Protein AF-A0A9E3AWP9-F1 (afdb_monomer_lite)

pLDDT: mean 87.89, std 9.91, range [57.56, 98.25]

Secondary structure (DSSP, 8-state):
--EEEEEEEE-TTT--EEEEEEETT--STTTTS-----HHHHHHHHH--

Sequence (49 aa):
GYTRILKAGYRYGDAAPVAVIELVDRDVDAKGLDSGPTQKTEVVENAAA

Structure (mmCIF, N/CA/C/O backbone):
data_AF-A0A9E3AWP9-F1
#
_entry.id   AF-A0A9E3AWP9-F1
#
loop_
_atom_site.group_PDB
_atom_site.id
_atom_site.type_symbol
_atom_site.label_atom_id
_atom_site.label_alt_id
_atom_site.label_comp_id
_atom_site.label_asym_id
_atom_site.label_entity_id
_atom_site.label_seq_id
_atom_site.pdbx_PDB_ins_code
_atom_site.Cartn_x
_atom_site.Cartn_y
_atom_site.Cartn_z
_atom_site.occupancy
_atom_site.B_iso_or_equiv
_atom_site.auth_seq_id
_atom_site.auth_comp_id
_atom_site.auth_asym_id
_atom_site.auth_atom_id
_atom_site.pdbx_PDB_model_num
ATOM 1 N N . GLY A 1 1 ? -5.508 -13.948 1.827 1.00 84.12 1 GLY A N 1
ATOM 2 C CA . GLY A 1 1 ? -6.707 -13.843 0.977 1.00 84.12 1 GLY A CA 1
ATOM 3 C C . GLY A 1 1 ? -7.354 -12.469 1.003 1.00 84.12 1 GLY A C 1
ATOM 4 O O . GLY A 1 1 ? -8.031 -12.152 0.046 1.00 84.12 1 GLY A O 1
ATOM 5 N N . TYR A 1 2 ? -7.149 -11.660 2.050 1.00 94.12 2 TYR A N 1
ATOM 6 C CA . TYR A 1 2 ? -7.821 -10.359 2.205 1.00 94.12 2 TYR A CA 1
ATOM 7 C C . TYR A 1 2 ? -7.061 -9.173 1.607 1.00 94.12 2 TYR A C 1
ATOM 9 O O . TYR A 1 2 ? -7.638 -8.118 1.373 1.00 94.12 2 TYR A O 1
ATOM 17 N N . THR A 1 3 ? -5.763 -9.340 1.367 1.00 94.62 3 THR A N 1
ATOM 18 C CA . THR A 1 3 ? -4.903 -8.341 0.738 1.00 94.62 3 THR A CA 1
ATOM 19 C C . THR A 1 3 ? -4.519 -8.799 -0.663 1.00 94.62 3 THR A C 1
ATOM 21 O O . THR A 1 3 ? -4.183 -9.967 -0.880 1.00 94.62 3 THR A O 1
ATOM 24 N N . ARG A 1 4 ? -4.567 -7.871 -1.618 1.00 95.50 4 ARG A N 1
ATOM 25 C CA . ARG A 1 4 ? -4.061 -8.036 -2.980 1.00 95.50 4 ARG A CA 1
ATOM 26 C C . ARG A 1 4 ? -2.749 -7.273 -3.107 1.00 95.50 4 ARG A C 1
ATOM 28 O O . ARG A 1 4 ? -2.656 -6.125 -2.682 1.00 95.50 4 ARG A O 1
ATOM 35 N N . ILE A 1 5 ? -1.745 -7.919 -3.696 1.00 96.00 5 ILE A N 1
ATOM 36 C CA . ILE A 1 5 ? -0.445 -7.312 -3.993 1.00 96.00 5 ILE A CA 1
ATOM 37 C C . ILE A 1 5 ? -0.259 -7.302 -5.508 1.00 96.00 5 ILE A C 1
ATOM 39 O O . ILE A 1 5 ? -0.316 -8.349 -6.151 1.00 96.00 5 ILE A O 1
ATOM 43 N N . LEU A 1 6 ? -0.030 -6.119 -6.071 1.00 96.19 6 LEU A N 1
ATOM 44 C CA . LEU A 1 6 ? 0.176 -5.896 -7.501 1.00 96.19 6 LEU A CA 1
ATOM 45 C C . LEU A 1 6 ? 1.592 -5.363 -7.725 1.00 96.19 6 LEU A C 1
ATOM 47 O O . LEU A 1 6 ? 1.954 -4.315 -7.192 1.00 96.19 6 LEU A O 1
ATOM 51 N N . LYS A 1 7 ? 2.409 -6.068 -8.516 1.00 96.94 7 LYS A N 1
ATOM 52 C CA . LYS A 1 7 ? 3.767 -5.617 -8.861 1.00 96.94 7 LYS A CA 1
ATOM 53 C C . LYS A 1 7 ? 3.693 -4.302 -9.646 1.00 96.94 7 LYS A C 1
ATOM 55 O O . LYS A 1 7 ? 3.004 -4.239 -10.657 1.00 96.94 7 LYS A O 1
ATOM 60 N N . ALA A 1 8 ? 4.444 -3.290 -9.215 1.00 96.88 8 ALA A N 1
ATOM 61 C CA . ALA A 1 8 ? 4.426 -1.942 -9.793 1.00 96.88 8 ALA A CA 1
ATOM 62 C C . ALA A 1 8 ? 5.784 -1.515 -10.388 1.00 96.88 8 ALA A C 1
ATOM 64 O O . ALA A 1 8 ? 6.042 -0.333 -10.594 1.00 96.88 8 ALA A O 1
ATOM 65 N N . GLY A 1 9 ? 6.661 -2.480 -10.680 1.00 96.31 9 GLY A N 1
ATOM 66 C CA . GLY A 1 9 ? 7.957 -2.221 -11.306 1.00 96.31 9 GLY A CA 1
ATOM 67 C C . GLY A 1 9 ? 9.005 -1.735 -10.309 1.00 96.31 9 GLY A C 1
ATOM 68 O O . GLY A 1 9 ? 9.122 -2.294 -9.218 1.00 96.31 9 GLY A O 1
ATOM 69 N N . TYR A 1 10 ? 9.789 -0.737 -10.714 1.00 97.88 10 TYR A N 1
ATOM 70 C CA . TYR A 1 10 ? 10.902 -0.201 -9.939 1.00 97.88 10 TYR A CA 1
ATOM 71 C C . TYR A 1 10 ? 10.749 1.308 -9.744 1.00 97.88 10 TYR A C 1
ATOM 73 O O . TYR A 1 10 ? 10.327 2.023 -10.653 1.00 97.88 10 TYR A O 1
ATOM 81 N N . ARG A 1 11 ? 11.099 1.790 -8.554 1.00 97.38 11 ARG A N 1
ATOM 82 C CA . ARG A 1 11 ? 11.071 3.200 -8.185 1.00 97.38 11 ARG A CA 1
ATOM 83 C C . ARG A 1 11 ? 12.122 3.979 -8.973 1.00 97.38 11 ARG A C 1
ATOM 85 O O . ARG A 1 11 ? 13.254 3.533 -9.157 1.00 97.38 11 ARG A O 1
ATOM 92 N N . TYR A 1 12 ? 11.738 5.166 -9.428 1.00 97.25 12 TYR A N 1
ATOM 93 C CA . TYR A 1 12 ? 12.653 6.075 -10.104 1.00 97.25 12 TYR A CA 1
ATOM 94 C C . TYR A 1 12 ? 13.735 6.591 -9.140 1.00 97.25 12 TYR A C 1
ATOM 96 O O . TYR A 1 12 ? 13.427 6.9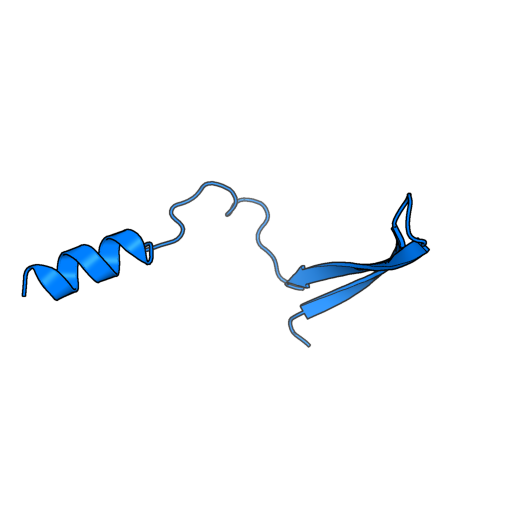85 -8.017 1.00 97.25 12 TYR A O 1
ATOM 104 N N . GLY A 1 13 ? 14.989 6.618 -9.596 1.00 97.31 13 GLY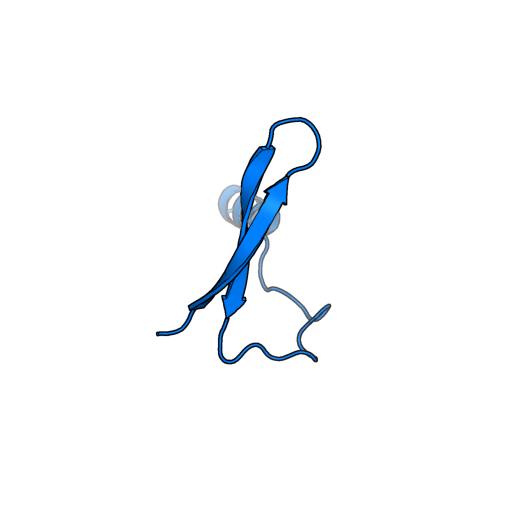 A N 1
ATOM 105 C CA . GLY A 1 13 ? 16.143 7.149 -8.858 1.00 97.31 13 GLY A CA 1
ATOM 106 C C . GLY A 1 13 ? 17.017 6.090 -8.185 1.00 97.31 13 GLY A C 1
ATOM 107 O O . GLY A 1 13 ? 18.235 6.234 -8.192 1.00 97.31 13 GLY A O 1
ATOM 108 N N . ASP A 1 14 ? 16.431 5.010 -7.668 1.00 97.94 14 ASP A N 1
ATOM 109 C CA . ASP A 1 14 ? 17.175 3.941 -6.982 1.00 97.94 14 ASP A CA 1
ATOM 110 C C . ASP A 1 14 ? 16.853 2.529 -7.482 1.00 97.94 14 ASP A C 1
ATOM 112 O O . ASP A 1 14 ? 17.419 1.556 -6.989 1.00 97.94 14 ASP A O 1
ATOM 116 N N . ALA A 1 15 ? 15.947 2.413 -8.458 1.00 96.12 15 ALA A N 1
ATOM 117 C CA . ALA A 1 15 ? 15.492 1.147 -9.014 1.00 96.12 15 ALA A CA 1
ATOM 118 C C . ALA A 1 15 ? 15.020 0.148 -7.938 1.00 96.12 15 ALA A C 1
ATOM 120 O O . ALA A 1 15 ? 15.136 -1.064 -8.120 1.00 96.12 15 ALA A O 1
ATOM 121 N N . ALA A 1 16 ? 14.469 0.630 -6.817 1.00 98.25 16 ALA A N 1
ATOM 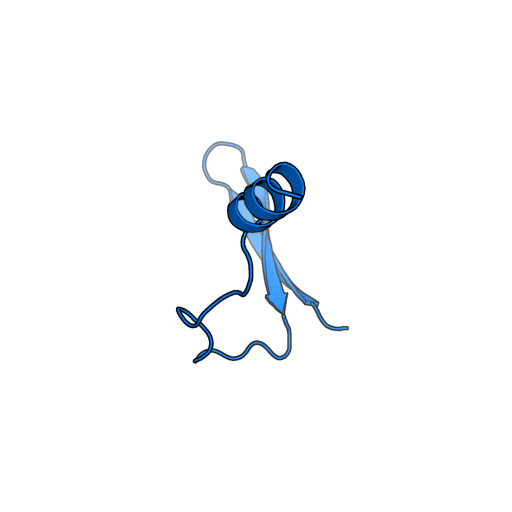122 C CA . ALA A 1 16 ? 13.934 -0.244 -5.779 1.00 98.25 16 ALA A CA 1
ATOM 123 C C . ALA A 1 16 ? 12.627 -0.912 -6.253 1.00 98.25 16 ALA A C 1
ATOM 125 O O . ALA A 1 16 ? 11.765 -0.221 -6.798 1.00 98.25 16 ALA A O 1
ATOM 126 N N . PRO A 1 17 ? 12.426 -2.229 -6.069 1.00 97.88 17 PRO A N 1
ATOM 127 C CA . PRO A 1 17 ? 11.193 -2.896 -6.478 1.00 97.88 17 PRO A CA 1
ATOM 128 C C . PRO A 1 17 ? 10.002 -2.388 -5.660 1.00 97.88 17 PRO A C 1
ATOM 130 O O . PRO A 1 17 ? 10.069 -2.299 -4.436 1.00 97.88 17 PRO A O 1
ATOM 133 N N . VAL A 1 18 ? 8.897 -2.087 -6.339 1.00 98.06 18 VAL A N 1
ATOM 134 C CA . VAL A 1 18 ? 7.676 -1.560 -5.720 1.00 98.06 18 VAL A CA 1
ATOM 135 C C . VAL A 1 18 ? 6.450 -2.395 -6.074 1.00 98.06 18 VAL A C 1
ATOM 137 O O . VAL A 1 18 ? 6.389 -3.077 -7.103 1.00 98.06 18 VAL A O 1
ATOM 140 N N . ALA A 1 19 ? 5.449 -2.325 -5.202 1.00 97.94 19 ALA A N 1
ATOM 141 C CA . ALA A 1 19 ? 4.153 -2.957 -5.378 1.00 97.94 19 ALA A CA 1
ATOM 142 C C . ALA A 1 19 ? 3.051 -2.098 -4.748 1.00 97.94 19 ALA A C 1
ATOM 144 O O . ALA A 1 19 ? 3.299 -1.357 -3.797 1.00 97.94 19 ALA A O 1
ATOM 145 N N . VAL A 1 20 ? 1.835 -2.225 -5.274 1.00 95.88 20 VAL A N 1
ATOM 146 C CA . VAL A 1 20 ? 0.619 -1.675 -4.670 1.00 95.88 20 VAL A CA 1
ATOM 147 C C . VAL A 1 20 ? -0.007 -2.757 -3.797 1.00 95.88 20 VAL A C 1
ATOM 149 O O . VAL A 1 20 ? -0.163 -3.895 -4.243 1.00 95.88 20 VAL A O 1
ATOM 152 N N . ILE A 1 21 ? -0.359 -2.398 -2.564 1.00 95.56 21 ILE A N 1
ATOM 153 C CA . ILE A 1 21 ? -1.116 -3.248 -1.646 1.00 95.56 21 ILE A CA 1
ATOM 154 C C . ILE A 1 21 ? -2.504 -2.650 -1.431 1.00 95.56 21 ILE A C 1
ATOM 156 O O . ILE A 1 21 ? -2.635 -1.465 -1.127 1.00 95.56 21 ILE A O 1
ATOM 160 N N . GLU A 1 22 ? -3.537 -3.470 -1.589 1.00 93.06 22 GLU A N 1
ATOM 161 C CA . GLU A 1 22 ? -4.925 -3.079 -1.345 1.00 93.06 22 GLU A CA 1
ATOM 162 C C . GLU A 1 22 ? -5.694 -4.178 -0.609 1.00 93.06 22 GLU A C 1
ATOM 164 O O . GLU A 1 22 ? -5.329 -5.356 -0.660 1.00 93.06 22 GLU A O 1
ATOM 169 N N . LEU A 1 23 ? -6.765 -3.792 0.085 1.00 93.19 23 LEU A N 1
ATOM 170 C CA . LEU A 1 23 ? -7.745 -4.743 0.606 1.00 93.19 23 LEU A CA 1
ATOM 171 C C . LEU A 1 23 ? -8.632 -5.210 -0.552 1.00 93.19 23 LEU A C 1
ATOM 173 O O . LEU A 1 23 ? -9.062 -4.392 -1.362 1.00 93.19 23 LEU A O 1
ATOM 177 N N . VAL A 1 24 ? -8.891 -6.515 -0.627 1.00 92.25 24 VAL A N 1
ATOM 178 C CA . VAL A 1 24 ? -9.652 -7.130 -1.727 1.00 92.25 24 VAL A CA 1
ATOM 179 C C . VAL A 1 24 ? -11.076 -6.577 -1.800 1.00 92.25 24 VAL A C 1
ATOM 181 O O . VAL A 1 24 ? -11.533 -6.253 -2.892 1.00 92.25 24 VAL A O 1
ATOM 184 N N . ASP A 1 25 ? -11.716 -6.386 -0.648 1.00 91.00 25 ASP A N 1
ATOM 185 C CA . ASP A 1 25 ? -13.108 -5.934 -0.535 1.00 91.00 25 ASP A CA 1
ATOM 186 C C . ASP A 1 25 ? -13.190 -4.483 -0.028 1.00 91.00 25 ASP A C 1
ATOM 188 O O . ASP A 1 25 ? -14.000 -4.145 0.833 1.00 91.00 25 ASP A O 1
ATOM 192 N N . ARG A 1 26 ? -12.285 -3.614 -0.502 1.00 88.88 26 ARG A N 1
ATOM 193 C CA . ARG A 1 26 ? -12.246 -2.207 -0.078 1.00 88.88 26 ARG A CA 1
ATOM 194 C C . ARG A 1 26 ? -13.504 -1.456 -0.527 1.00 88.88 26 ARG A C 1
ATOM 196 O O . ARG A 1 26 ? -13.751 -1.339 -1.725 1.00 88.88 26 ARG A O 1
ATOM 203 N N . ASP A 1 27 ? -14.189 -0.825 0.423 1.00 89.62 27 ASP A N 1
ATOM 204 C CA . ASP A 1 27 ? -15.225 0.172 0.147 1.00 89.62 27 ASP A CA 1
ATOM 205 C C . ASP A 1 27 ? -14.596 1.493 -0.348 1.00 89.62 27 ASP A C 1
ATOM 207 O O . ASP A 1 27 ? -13.685 2.059 0.271 1.00 89.62 27 ASP A O 1
ATOM 211 N N . VAL A 1 28 ? -15.043 1.963 -1.512 1.00 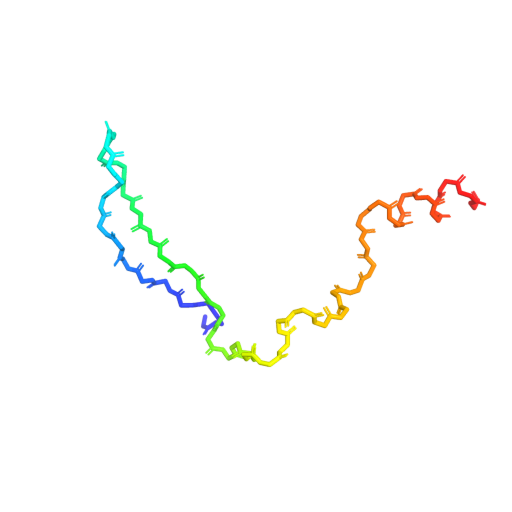86.50 28 VAL A N 1
ATOM 212 C CA . VAL A 1 28 ? -14.560 3.201 -2.136 1.00 86.50 28 VAL A CA 1
ATOM 213 C C . VAL A 1 28 ? -15.159 4.447 -1.492 1.00 86.50 28 VAL A C 1
ATOM 215 O O . VAL A 1 28 ? -14.466 5.467 -1.433 1.00 86.50 28 VAL A O 1
ATOM 218 N N . ASP A 1 29 ? -16.378 4.339 -0.964 1.00 89.62 29 ASP A N 1
ATOM 219 C CA . ASP A 1 29 ? -17.150 5.445 -0.397 1.00 89.62 29 ASP A CA 1
ATOM 220 C C . ASP A 1 29 ? -16.762 5.722 1.062 1.00 89.62 29 ASP A C 1
ATOM 222 O O . ASP A 1 29 ? -16.966 6.820 1.573 1.00 89.62 29 ASP A O 1
ATOM 226 N N . ALA A 1 30 ? -16.088 4.770 1.714 1.00 86.94 30 ALA A N 1
ATOM 227 C CA . ALA A 1 30 ? -15.549 4.931 3.063 1.00 86.94 30 ALA A CA 1
ATOM 228 C C . ALA A 1 30 ? -14.432 5.991 3.175 1.00 86.94 30 ALA A C 1
ATOM 230 O O . ALA A 1 30 ? -14.033 6.381 4.276 1.00 86.94 30 ALA A O 1
ATOM 231 N N . LYS A 1 31 ? -13.882 6.470 2.051 1.00 84.38 31 LYS A N 1
ATOM 232 C CA . LYS A 1 31 ? -12.780 7.437 2.061 1.00 84.38 31 LYS A CA 1
ATOM 233 C C . LYS A 1 31 ? -13.253 8.799 2.579 1.00 84.38 31 LYS A C 1
ATOM 235 O O . LYS A 1 31 ? -14.018 9.490 1.921 1.00 84.38 31 LYS A O 1
ATOM 240 N N . GLY A 1 32 ? -12.685 9.231 3.704 1.00 83.19 32 GLY A N 1
ATOM 241 C CA . GLY A 1 32 ? -12.992 10.528 4.319 1.00 83.19 32 GLY A CA 1
ATOM 242 C C . GLY A 1 32 ? -14.099 10.474 5.373 1.00 83.19 32 GLY A C 1
ATOM 243 O O . GLY A 1 32 ? -14.396 11.507 5.967 1.00 83.19 32 GLY A O 1
ATOM 244 N N . LEU A 1 33 ? -14.667 9.291 5.633 1.00 87.56 33 LEU A N 1
ATOM 245 C CA . LEU A 1 33 ? -15.476 9.047 6.825 1.00 87.56 33 LEU A CA 1
ATOM 246 C C . LEU A 1 33 ? -14.586 8.951 8.073 1.00 87.56 33 LEU A C 1
ATOM 248 O O . LEU A 1 33 ? -13.361 8.809 7.975 1.00 87.56 33 LEU A O 1
ATOM 252 N N . ASP A 1 34 ? -15.213 9.040 9.246 1.00 84.81 34 ASP A N 1
ATOM 253 C CA . ASP A 1 34 ? -14.512 8.912 10.521 1.00 84.81 34 ASP A CA 1
ATOM 254 C C . ASP A 1 34 ? -13.755 7.577 10.582 1.00 84.81 34 ASP A C 1
ATOM 256 O O . ASP A 1 34 ? -14.317 6.503 10.369 1.00 84.81 34 ASP A O 1
ATOM 260 N N . SER A 1 35 ? -12.450 7.668 10.830 1.00 83.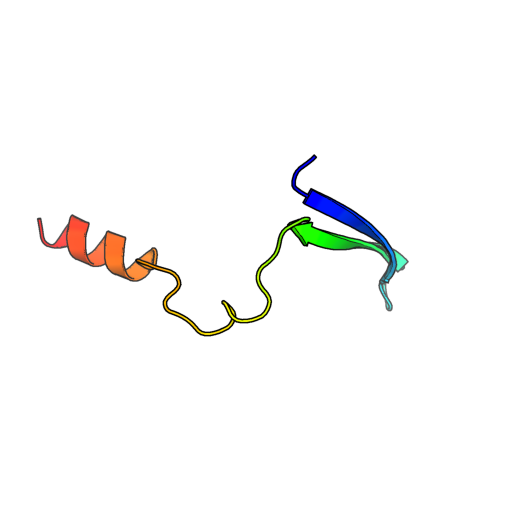81 35 SER A N 1
ATOM 261 C CA . SER A 1 35 ? -11.537 6.521 10.869 1.00 83.81 35 SER A CA 1
ATOM 262 C C . SER A 1 35 ? -11.456 5.895 12.264 1.00 83.81 35 SER A C 1
A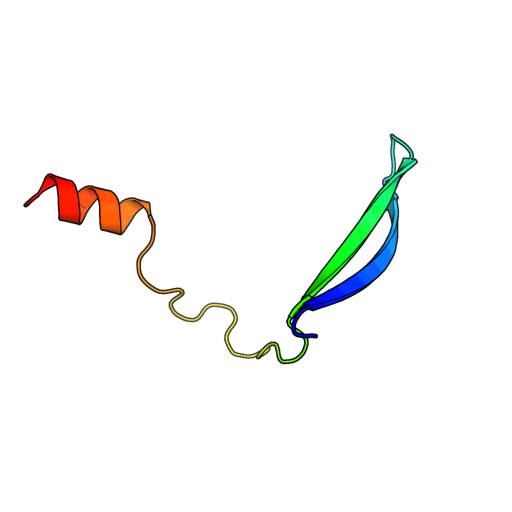TOM 264 O O . SER A 1 35 ? -10.624 5.016 12.490 1.00 83.81 35 SER A O 1
ATOM 266 N N . GLY A 1 36 ? -12.305 6.350 13.191 1.00 82.50 36 GLY A N 1
ATOM 267 C CA . GLY A 1 36 ? -12.279 5.956 14.588 1.00 82.50 36 GLY A CA 1
ATOM 268 C C . GLY A 1 36 ? -11.232 6.732 15.395 1.00 82.50 36 GLY A C 1
ATOM 269 O O . GLY A 1 36 ? -10.629 7.694 14.903 1.00 82.50 36 GLY A O 1
ATOM 270 N N . PRO A 1 37 ? -11.013 6.338 16.661 1.00 85.62 37 PRO A N 1
ATOM 271 C CA . PRO A 1 37 ? -10.112 7.042 17.558 1.00 85.62 37 PRO A CA 1
ATOM 272 C C . PRO A 1 37 ? -8.684 7.048 17.010 1.00 85.62 37 PRO A C 1
ATOM 274 O O . PRO A 1 37 ? -8.144 6.042 16.550 1.00 85.62 37 PRO A O 1
ATOM 277 N N . THR A 1 38 ? -8.056 8.221 17.052 1.00 86.38 38 THR A N 1
ATOM 278 C CA . THR A 1 38 ? -6.651 8.344 16.671 1.00 86.38 38 THR A CA 1
ATOM 279 C C . THR A 1 38 ? -5.770 7.974 17.854 1.00 86.38 38 THR A C 1
ATOM 281 O O . THR A 1 38 ? -6.126 8.236 19.000 1.00 86.38 38 THR A O 1
ATOM 284 N N . GLN A 1 39 ? -4.557 7.490 17.588 1.00 81.25 39 GLN A N 1
ATOM 285 C CA . GLN A 1 39 ? -3.572 7.238 18.648 1.00 81.25 39 GLN A CA 1
ATOM 286 C C . GLN A 1 39 ? -3.311 8.474 19.525 1.00 81.25 39 GLN A C 1
ATOM 288 O O . GLN A 1 39 ? -3.024 8.346 20.708 1.00 81.25 39 GLN A O 1
ATOM 293 N N . LYS A 1 40 ? -3.437 9.692 18.977 1.00 79.62 40 LYS A N 1
ATOM 294 C CA . LYS A 1 40 ? -3.327 10.926 19.772 1.00 79.62 40 LYS A CA 1
ATOM 295 C C . LYS A 1 40 ? -4.489 11.072 20.754 1.00 79.62 40 LYS A C 1
ATOM 297 O O . LYS A 1 40 ? -4.273 11.513 21.875 1.00 79.62 40 LYS A O 1
ATOM 302 N N . THR A 1 41 ? -5.693 10.708 20.327 1.00 77.31 41 THR A N 1
ATOM 303 C CA . THR A 1 41 ? -6.909 10.743 21.144 1.00 77.31 41 THR A CA 1
ATOM 304 C C . THR A 1 41 ? -6.825 9.726 22.282 1.00 77.31 41 THR A C 1
ATOM 306 O O . THR A 1 41 ? -7.014 10.106 23.431 1.00 77.31 41 THR A O 1
ATOM 309 N N . GLU A 1 42 ? -6.416 8.486 21.993 1.00 74.00 42 GLU A N 1
ATOM 310 C CA . GLU A 1 42 ? -6.271 7.421 23.001 1.00 74.00 42 GLU A CA 1
ATOM 311 C C . GLU A 1 42 ? -5.226 7.759 24.077 1.00 74.00 42 GLU A C 1
ATOM 313 O O . GLU A 1 42 ? -5.404 7.453 25.253 1.00 74.00 42 GLU A O 1
ATOM 318 N N . VAL A 1 43 ? -4.126 8.417 23.697 1.00 75.69 43 VAL A N 1
ATOM 319 C CA . VAL A 1 43 ? -3.083 8.833 24.650 1.00 75.69 43 VAL A CA 1
ATOM 320 C C . VAL A 1 43 ? -3.584 9.932 25.590 1.00 75.69 43 VAL A C 1
ATOM 322 O O . VAL A 1 43 ? -3.248 9.910 26.771 1.00 75.69 43 VAL A O 1
ATOM 325 N N . VAL A 1 44 ? -4.393 10.875 25.099 1.00 76.00 44 VAL A N 1
ATOM 326 C CA . VAL A 1 44 ? -4.981 11.937 25.935 1.00 76.00 44 VAL A CA 1
ATOM 327 C C . VAL A 1 44 ? -6.012 11.361 26.906 1.00 76.00 44 VAL A C 1
ATOM 329 O O . VAL A 1 44 ? -6.008 11.732 28.075 1.00 76.00 44 VAL A O 1
ATOM 332 N N . GLU A 1 45 ? -6.850 10.431 26.450 1.00 72.56 45 GLU A N 1
ATOM 333 C CA . GLU A 1 45 ? -7.865 9.766 27.278 1.00 72.56 45 GLU A CA 1
ATOM 334 C C . GLU A 1 45 ? -7.236 8.920 28.393 1.00 72.56 45 GLU A C 1
ATOM 336 O O . GLU A 1 45 ? -7.638 9.024 29.547 1.00 72.56 45 GLU A O 1
ATOM 341 N N . ASN A 1 46 ? -6.185 8.157 28.076 1.00 70.69 46 ASN A N 1
ATOM 342 C CA . ASN A 1 46 ? -5.470 7.338 29.058 1.00 70.69 46 ASN A CA 1
ATOM 343 C C . ASN A 1 46 ? -4.607 8.160 30.030 1.00 70.69 46 ASN A C 1
ATOM 345 O O . ASN A 1 46 ? -4.341 7.703 31.135 1.00 70.69 46 ASN A O 1
ATOM 349 N N . ALA A 1 47 ? -4.142 9.348 29.631 1.00 69.25 47 ALA A N 1
ATOM 350 C CA . ALA A 1 47 ? -3.386 10.249 30.506 1.00 69.25 47 ALA A CA 1
ATOM 351 C C . ALA A 1 47 ? -4.286 11.099 31.421 1.00 69.25 47 ALA A C 1
ATOM 353 O O . ALA A 1 47 ? -3.797 11.678 32.390 1.00 69.25 47 ALA A O 1
ATOM 354 N N . ALA A 1 48 ? -5.576 11.208 31.093 1.00 65.12 48 ALA A N 1
ATOM 355 C CA . ALA A 1 48 ? -6.581 11.914 31.883 1.00 65.12 48 ALA A CA 1
ATOM 356 C C . ALA A 1 48 ? -7.333 11.002 32.877 1.00 65.12 48 ALA A C 1
ATOM 358 O O . ALA A 1 48 ? -8.173 11.509 33.625 1.00 65.12 48 ALA A O 1
ATOM 359 N N . ALA A 1 49 ? -7.043 9.695 32.872 1.00 57.56 49 ALA A N 1
ATOM 360 C CA . ALA A 1 49 ? -7.632 8.667 33.734 1.00 57.56 49 ALA A CA 1
ATOM 361 C C . ALA A 1 49 ? -6.746 8.318 34.941 1.00 57.56 49 ALA A C 1
ATOM 363 O O . ALA A 1 49 ? -5.501 8.343 34.803 1.00 57.56 49 ALA A O 1
#

Radius of gyration: 17.63 Å; chains: 1; bounding box: 34×26×45 Å

Foldseek 3Di:
DQKDWAWDFADPPPRHTDIDIDGPPDDPVCPPPDPPDDPVRVVVVVVVD